Protein AF-A0A3B5MTT7-F1 (afdb_monomer)

Structure (mmCIF, N/CA/C/O backbone):
data_AF-A0A3B5MTT7-F1
#
_entry.id   AF-A0A3B5MTT7-F1
#
loop_
_atom_site.group_PDB
_atom_site.id
_atom_site.type_symbol
_atom_site.label_atom_id
_atom_site.label_alt_id
_atom_site.label_comp_id
_atom_site.label_asym_id
_atom_site.label_entity_id
_atom_site.label_seq_id
_atom_site.pdbx_PDB_ins_code
_atom_site.Cartn_x
_atom_site.Cartn_y
_atom_site.Cartn_z
_atom_site.occupancy
_atom_site.B_iso_or_equiv
_atom_site.auth_seq_id
_atom_site.auth_comp_id
_atom_site.auth_asym_id
_atom_site.auth_atom_id
_atom_site.pdbx_PDB_model_num
ATOM 1 N N . MET A 1 1 ? 28.292 -40.702 -9.804 1.00 35.53 1 MET A N 1
ATOM 2 C CA . MET A 1 1 ? 28.833 -39.817 -8.750 1.00 35.53 1 MET A CA 1
ATOM 3 C C . MET A 1 1 ? 28.198 -38.453 -8.968 1.00 35.53 1 MET A C 1
ATOM 5 O O . MET A 1 1 ? 28.531 -37.803 -9.942 1.00 35.53 1 MET A O 1
ATOM 9 N N . SER A 1 2 ? 27.015 -38.237 -8.386 1.00 42.22 2 SER A N 1
ATOM 10 C CA . SER A 1 2 ? 26.817 -37.406 -7.176 1.00 42.22 2 SER A CA 1
ATOM 11 C C . SER A 1 2 ? 27.064 -35.932 -7.523 1.00 42.22 2 SER A C 1
ATOM 13 O O . SER A 1 2 ? 28.186 -35.567 -7.826 1.00 42.22 2 SER A O 1
ATOM 15 N N . PHE A 1 3 ? 26.059 -35.064 -7.602 1.00 36.12 3 PHE A N 1
ATOM 16 C CA . PHE A 1 3 ? 25.318 -34.552 -6.451 1.00 36.12 3 PHE A CA 1
ATOM 17 C C . PHE A 1 3 ? 23.941 -34.034 -6.900 1.00 36.12 3 PHE A C 1
ATOM 19 O O . PHE A 1 3 ? 23.841 -33.031 -7.601 1.00 36.12 3 PHE A O 1
ATOM 26 N N . VAL A 1 4 ? 22.870 -34.695 -6.460 1.00 47.28 4 VAL A N 1
ATOM 27 C CA . VAL A 1 4 ? 21.531 -34.097 -6.429 1.00 47.28 4 VAL A CA 1
ATOM 28 C C . VAL A 1 4 ? 21.508 -33.229 -5.173 1.00 47.28 4 VAL A C 1
ATOM 30 O O . VAL A 1 4 ? 21.511 -33.762 -4.064 1.00 47.28 4 VAL A O 1
ATOM 33 N N . PHE A 1 5 ? 21.566 -31.904 -5.321 1.00 37.97 5 PHE A N 1
ATOM 34 C CA . PHE A 1 5 ? 21.433 -30.973 -4.198 1.00 37.97 5 PHE A CA 1
ATOM 35 C C . PHE A 1 5 ? 19.965 -30.953 -3.757 1.00 37.97 5 PHE A C 1
ATOM 37 O O . PHE A 1 5 ? 19.161 -30.119 -4.168 1.00 37.97 5 PHE A O 1
ATOM 44 N N . PHE A 1 6 ? 19.600 -31.963 -2.972 1.00 44.81 6 PHE A N 1
ATOM 45 C CA . PHE A 1 6 ? 18.298 -32.108 -2.344 1.00 44.81 6 PHE A CA 1
ATOM 46 C C . PHE A 1 6 ? 18.215 -31.090 -1.198 1.00 44.81 6 PHE A C 1
ATOM 48 O O . PHE A 1 6 ? 18.579 -31.388 -0.061 1.00 44.81 6 PHE A O 1
ATOM 55 N N . LEU A 1 7 ? 17.771 -29.861 -1.484 1.00 47.84 7 LEU A N 1
ATOM 56 C CA . LEU A 1 7 ? 17.399 -28.923 -0.428 1.00 47.84 7 LEU A CA 1
ATOM 57 C C . LEU A 1 7 ? 16.059 -29.385 0.156 1.00 47.84 7 LEU A C 1
ATOM 59 O O . LEU A 1 7 ? 14.983 -29.007 -0.303 1.00 47.84 7 LEU A O 1
ATOM 63 N N . HIS A 1 8 ? 16.138 -30.244 1.168 1.00 46.09 8 HIS A N 1
ATOM 64 C CA . HIS A 1 8 ? 15.007 -30.658 1.987 1.00 46.09 8 HIS A CA 1
ATOM 65 C C . HIS A 1 8 ? 14.563 -29.464 2.853 1.00 46.09 8 HIS A C 1
ATOM 67 O O . HIS A 1 8 ? 14.845 -29.404 4.049 1.00 46.09 8 HIS A O 1
ATOM 73 N N . VAL A 1 9 ? 13.871 -28.482 2.263 1.00 54.12 9 VAL A N 1
ATOM 74 C CA . VAL A 1 9 ? 13.034 -27.565 3.047 1.00 54.12 9 VAL A CA 1
ATOM 75 C C . VAL A 1 9 ? 11.934 -28.432 3.642 1.00 54.12 9 VAL A C 1
ATOM 77 O O . VAL A 1 9 ? 10.995 -28.833 2.95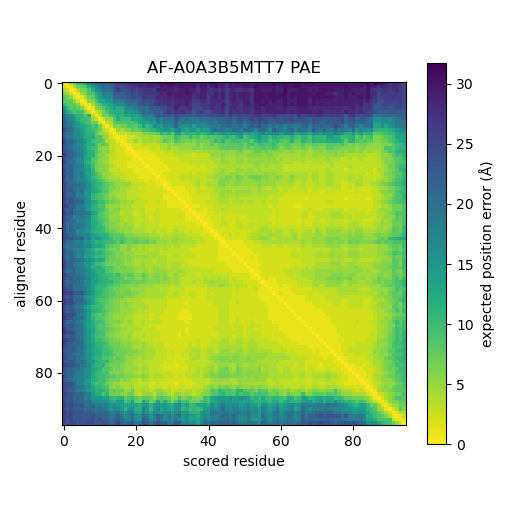9 1.00 54.12 9 VAL A O 1
ATOM 80 N N . THR A 1 10 ? 12.086 -28.804 4.910 1.00 52.59 10 THR A N 1
ATOM 81 C CA . THR A 1 10 ? 11.074 -29.587 5.617 1.00 52.59 10 THR A CA 1
ATOM 82 C C . THR A 1 10 ? 9.742 -28.834 5.562 1.00 52.59 10 THR A C 1
ATOM 84 O O . THR A 1 10 ? 9.674 -27.635 5.841 1.00 52.59 10 THR A O 1
ATOM 87 N N . VAL A 1 11 ? 8.659 -29.535 5.212 1.00 60.62 11 VAL A N 1
ATOM 88 C CA . VAL A 1 11 ? 7.293 -28.975 5.109 1.00 60.62 11 VAL A CA 1
ATOM 89 C C . VAL A 1 11 ? 6.889 -28.198 6.377 1.00 60.62 11 VAL A C 1
ATOM 91 O O . VAL A 1 11 ? 6.155 -27.211 6.307 1.00 60.62 11 VAL A O 1
ATOM 94 N N . ALA A 1 12 ? 7.416 -28.599 7.540 1.00 60.03 12 ALA A N 1
ATOM 95 C CA . ALA A 1 12 ? 7.213 -27.926 8.821 1.00 60.03 12 ALA A CA 1
ATOM 96 C C . ALA A 1 12 ? 7.860 -26.526 8.888 1.00 60.03 12 ALA A C 1
ATOM 98 O O . ALA A 1 12 ? 7.222 -25.585 9.362 1.00 60.03 12 ALA A O 1
ATOM 99 N N . THR A 1 13 ? 9.075 -26.359 8.350 1.00 62.00 13 THR A N 1
ATOM 100 C CA . THR A 1 13 ? 9.754 -25.052 8.264 1.00 62.00 13 THR A CA 1
ATOM 101 C C . THR A 1 13 ? 8.976 -24.099 7.361 1.00 62.00 13 THR A C 1
ATOM 103 O O . THR A 1 13 ? 8.798 -22.930 7.698 1.00 62.00 13 THR A O 1
ATOM 106 N N . GLY A 1 14 ? 8.413 -24.611 6.261 1.00 66.75 14 GLY A N 1
ATOM 107 C CA . GLY A 1 14 ? 7.562 -23.826 5.364 1.00 66.75 14 GLY A CA 1
ATOM 108 C C . GLY A 1 14 ? 6.345 -23.217 6.071 1.00 66.75 14 GLY A C 1
ATOM 109 O O . GLY A 1 14 ? 6.088 -22.024 5.938 1.00 66.75 14 GLY A O 1
ATOM 110 N N . ARG A 1 15 ? 5.624 -23.997 6.889 1.00 72.25 15 ARG A N 1
ATOM 111 C CA . ARG A 1 15 ? 4.424 -23.519 7.607 1.00 72.25 15 ARG A CA 1
ATOM 112 C C . ARG A 1 15 ? 4.738 -22.465 8.670 1.00 72.25 15 ARG A C 1
ATOM 114 O O . ARG A 1 15 ? 4.015 -21.474 8.768 1.00 72.25 15 ARG A O 1
ATOM 121 N N . LEU A 1 16 ? 5.818 -22.649 9.431 1.00 79.06 16 LEU A N 1
ATOM 122 C CA . LEU A 1 16 ? 6.259 -21.664 10.422 1.00 79.06 16 LEU A CA 1
ATOM 123 C C . LEU A 1 16 ? 6.638 -20.334 9.752 1.00 79.06 16 LEU A C 1
ATOM 125 O O . LEU A 1 16 ? 6.197 -19.271 10.189 1.00 79.06 16 LEU A O 1
ATOM 129 N N . MET A 1 17 ? 7.381 -20.397 8.644 1.00 76.75 17 MET A N 1
ATOM 130 C CA . MET A 1 17 ? 7.791 -19.213 7.881 1.00 76.75 17 MET A CA 1
ATOM 131 C C . MET A 1 17 ? 6.597 -18.443 7.300 1.00 76.75 17 MET A C 1
ATOM 133 O O . MET A 1 17 ? 6.609 -17.212 7.289 1.00 76.75 17 MET A O 1
ATOM 137 N N . LEU A 1 18 ? 5.530 -19.134 6.877 1.00 82.12 18 LEU A N 1
ATOM 138 C CA . LEU A 1 18 ? 4.287 -18.482 6.444 1.00 82.12 18 LEU A CA 1
ATOM 139 C C . LEU A 1 18 ? 3.611 -17.711 7.588 1.00 82.12 18 LEU A C 1
ATOM 141 O O . LEU A 1 18 ? 3.166 -16.581 7.382 1.00 82.12 18 LEU A O 1
ATOM 145 N N . GLY A 1 19 ? 3.576 -18.289 8.793 1.00 84.94 19 GLY A N 1
ATOM 146 C CA . GLY A 1 19 ? 3.030 -17.637 9.986 1.00 84.94 19 GLY A CA 1
ATOM 147 C C . GLY A 1 19 ? 3.786 -16.360 10.356 1.00 84.94 19 GLY A C 1
ATOM 148 O O . GLY A 1 19 ? 3.171 -15.306 10.527 1.00 84.94 19 GLY A O 1
ATOM 149 N N . VAL A 1 20 ? 5.121 -16.425 10.388 1.00 88.06 20 VAL A N 1
ATOM 150 C CA . VAL A 1 20 ? 5.987 -15.262 10.660 1.00 88.06 20 VAL A CA 1
ATOM 151 C C . VAL A 1 20 ? 5.808 -14.179 9.595 1.00 88.06 20 VAL A C 1
ATOM 153 O O . VAL A 1 20 ? 5.674 -13.001 9.925 1.00 88.06 20 VAL A O 1
ATOM 156 N N . ARG A 1 21 ? 5.728 -14.559 8.314 1.00 85.25 21 ARG A N 1
ATOM 157 C CA . ARG A 1 21 ? 5.537 -13.602 7.215 1.00 85.25 21 ARG A CA 1
ATOM 158 C C . ARG A 1 21 ? 4.184 -12.892 7.288 1.00 85.25 21 ARG A C 1
ATOM 160 O O . ARG A 1 21 ? 4.124 -11.684 7.073 1.00 85.25 21 ARG A O 1
ATOM 167 N N . LYS A 1 22 ? 3.108 -13.613 7.622 1.00 87.00 22 LYS A N 1
ATOM 168 C CA . LYS A 1 22 ? 1.772 -13.027 7.822 1.00 87.00 22 LYS A CA 1
ATOM 169 C C . LYS A 1 22 ? 1.735 -12.094 9.033 1.00 87.00 22 LYS A C 1
ATOM 171 O O . LYS A 1 22 ? 1.113 -11.035 8.974 1.00 87.00 22 LYS A O 1
ATOM 176 N N . TRP A 1 23 ? 2.412 -12.465 10.119 1.00 88.69 23 TRP A N 1
ATOM 177 C CA . TRP A 1 23 ? 2.558 -11.602 11.290 1.00 88.69 23 TRP A CA 1
ATOM 178 C C . TRP A 1 23 ? 3.287 -10.298 10.937 1.00 88.69 23 TRP A C 1
ATOM 180 O O . TRP A 1 23 ? 2.768 -9.218 11.214 1.00 88.69 23 TRP A O 1
ATOM 190 N N . TYR A 1 24 ? 4.422 -10.391 10.238 1.00 89.31 24 TYR A N 1
ATOM 191 C CA . TYR A 1 24 ? 5.196 -9.226 9.801 1.00 89.31 24 TYR A CA 1
ATOM 192 C C . TYR A 1 24 ? 4.393 -8.308 8.864 1.00 89.31 24 TYR A C 1
ATOM 194 O O . TYR A 1 24 ? 4.365 -7.098 9.067 1.00 89.31 24 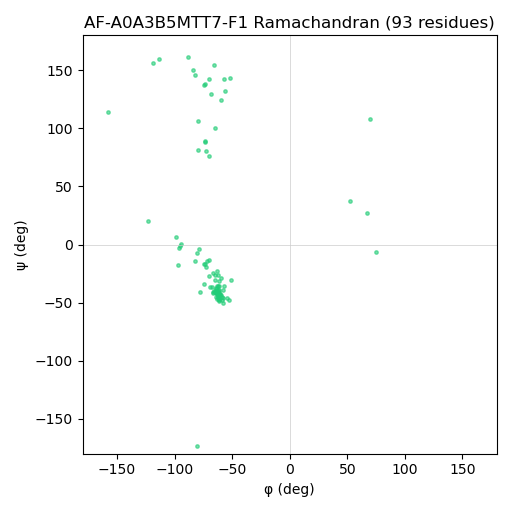TYR A O 1
ATOM 202 N N . TYR A 1 25 ? 3.649 -8.879 7.909 1.00 88.12 25 TYR A N 1
ATOM 203 C CA . TYR A 1 25 ? 2.761 -8.126 7.013 1.00 88.12 25 TYR A CA 1
ATOM 204 C C . TYR A 1 25 ? 1.762 -7.242 7.779 1.00 88.12 25 TYR A C 1
ATOM 206 O O . TYR A 1 25 ? 1.597 -6.065 7.465 1.00 88.12 25 TYR A O 1
ATOM 214 N N . ASN A 1 26 ? 1.123 -7.787 8.820 1.00 88.19 26 ASN A N 1
ATOM 215 C CA . ASN A 1 26 ? 0.158 -7.041 9.633 1.00 88.19 26 ASN A CA 1
ATOM 216 C C . ASN A 1 26 ? 0.811 -5.952 10.501 1.00 88.19 26 ASN A C 1
ATOM 218 O O . ASN A 1 26 ? 0.151 -4.965 10.833 1.00 88.19 26 ASN A O 1
ATOM 222 N N . MET A 1 27 ? 2.084 -6.124 10.870 1.00 90.75 27 MET A N 1
ATOM 223 C CA . MET A 1 27 ? 2.845 -5.149 11.65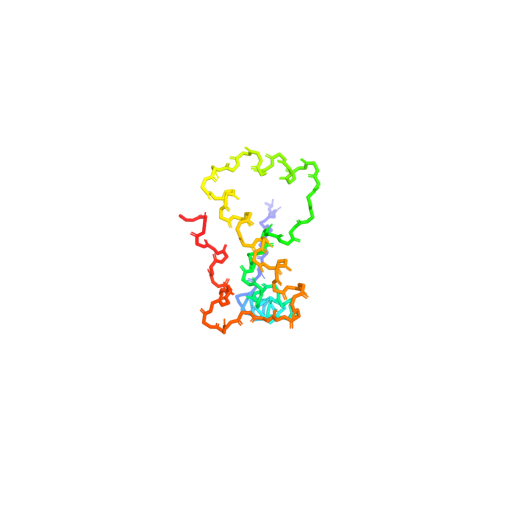7 1.00 90.75 27 MET A CA 1
ATOM 224 C C . MET A 1 27 ? 3.262 -3.927 10.831 1.00 90.75 27 MET A C 1
ATOM 226 O O . MET A 1 27 ? 3.265 -2.821 11.363 1.00 90.75 27 MET A O 1
ATOM 230 N N . CYS A 1 28 ? 3.556 -4.092 9.536 1.00 87.50 28 CYS A N 1
ATOM 231 C CA . CYS A 1 28 ? 3.943 -2.980 8.659 1.00 87.50 28 CYS A CA 1
ATOM 232 C C . CYS A 1 28 ? 2.834 -1.927 8.472 1.00 87.50 28 CYS A C 1
ATOM 234 O O . CYS A 1 28 ? 3.127 -0.787 8.126 1.00 87.50 28 CYS A O 1
ATOM 236 N N . GLY A 1 29 ? 1.560 -2.282 8.674 1.00 88.50 29 GLY A N 1
ATOM 237 C CA . GLY A 1 29 ? 0.448 -1.327 8.753 1.00 88.50 29 GLY A CA 1
ATOM 238 C C . GLY A 1 29 ? -0.025 -0.709 7.431 1.00 88.50 29 GLY A C 1
ATOM 239 O O . GLY A 1 29 ? -1.069 -0.059 7.423 1.00 88.50 29 GLY A O 1
ATOM 240 N N . PHE A 1 30 ? 0.658 -0.947 6.306 1.00 90.88 30 PHE A N 1
ATOM 241 C CA . PHE A 1 30 ? 0.229 -0.466 4.981 1.00 90.88 30 PHE A CA 1
ATOM 242 C C . PHE A 1 30 ? -1.130 -1.041 4.545 1.00 90.88 30 PHE A C 1
ATOM 244 O O . PHE A 1 30 ? -1.888 -0.389 3.827 1.00 90.88 30 PHE A O 1
ATOM 251 N N . ASN A 1 31 ? -1.492 -2.222 5.050 1.00 91.12 31 ASN A N 1
ATOM 252 C CA . ASN A 1 31 ? -2.809 -2.825 4.859 1.00 91.12 31 ASN A CA 1
ATOM 253 C C . ASN A 1 31 ? -3.945 -1.962 5.438 1.00 91.12 31 ASN A C 1
ATOM 255 O O . ASN A 1 31 ? -5.033 -1.931 4.868 1.00 91.12 31 ASN A O 1
ATOM 259 N N . LYS A 1 32 ? -3.684 -1.212 6.519 1.00 92.00 32 LYS A N 1
ATOM 260 C CA . LYS A 1 32 ? -4.654 -0.291 7.143 1.00 92.00 32 LYS A CA 1
ATOM 261 C C . LYS A 1 32 ? -4.891 0.976 6.319 1.00 92.00 32 LYS A C 1
ATOM 263 O O . LYS A 1 32 ? -5.897 1.651 6.518 1.00 92.00 32 LYS A O 1
ATOM 268 N N . LEU A 1 33 ? -3.961 1.295 5.418 1.00 93.50 33 LEU A N 1
ATOM 269 C CA . LEU A 1 33 ? -4.063 2.383 4.441 1.00 93.50 33 LEU A CA 1
ATOM 270 C C . LEU A 1 33 ? -4.605 1.891 3.087 1.00 93.50 33 LEU A C 1
ATOM 272 O O . LEU A 1 33 ? -4.772 2.679 2.156 1.00 93.50 33 LEU A O 1
ATOM 276 N N . GLY A 1 34 ? -4.907 0.591 2.972 1.00 92.06 34 GLY A N 1
ATOM 277 C CA . GLY A 1 34 ? -5.416 -0.010 1.744 1.00 92.06 34 GLY A CA 1
ATOM 278 C C . GLY A 1 34 ? -4.388 -0.009 0.611 1.00 92.06 34 GLY A C 1
ATOM 279 O O . GLY A 1 34 ? -4.776 0.060 -0.556 1.00 92.06 34 GLY A O 1
ATOM 280 N N . LEU A 1 35 ? -3.095 -0.013 0.949 1.00 92.62 35 LEU A N 1
ATOM 281 C CA . LEU A 1 35 ? -2.003 -0.164 -0.010 1.00 92.62 35 LEU A CA 1
ATOM 282 C C . LEU A 1 35 ? -1.757 -1.646 -0.297 1.00 92.62 35 LEU A C 1
ATOM 284 O O . LEU A 1 35 ? -1.968 -2.505 0.567 1.00 92.62 35 LEU A O 1
ATOM 288 N N . MET A 1 36 ? -1.290 -1.942 -1.506 1.00 90.31 36 MET A N 1
ATOM 289 C CA . MET A 1 36 ? -0.711 -3.240 -1.843 1.00 90.31 36 MET A CA 1
ATOM 290 C C . MET A 1 36 ? 0.789 -3.242 -1.534 1.00 90.31 36 MET A C 1
ATOM 292 O O . MET A 1 36 ? 1.415 -2.188 -1.430 1.00 90.31 36 MET A O 1
ATOM 296 N N . ARG A 1 37 ? 1.389 -4.433 -1.415 1.00 87.81 37 ARG A N 1
ATOM 297 C CA . ARG A 1 37 ? 2.835 -4.574 -1.164 1.00 87.81 37 ARG A CA 1
ATOM 298 C C . ARG A 1 37 ? 3.663 -3.787 -2.184 1.00 87.81 37 ARG A C 1
ATOM 300 O O . ARG A 1 37 ? 4.563 -3.047 -1.797 1.00 87.81 37 ARG A O 1
ATOM 307 N N . ASP A 1 38 ? 3.347 -3.932 -3.467 1.00 89.31 38 ASP A N 1
ATOM 308 C CA . ASP A 1 38 ? 4.138 -3.334 -4.546 1.00 89.31 38 ASP A CA 1
ATOM 309 C C . ASP A 1 38 ? 3.984 -1.803 -4.618 1.00 89.31 38 ASP A C 1
ATOM 311 O O . ASP A 1 38 ? 4.829 -1.123 -5.195 1.00 89.31 38 ASP A O 1
ATOM 315 N N . ASP A 1 39 ? 2.978 -1.233 -3.941 1.00 91.38 39 ASP A N 1
ATOM 316 C CA . ASP A 1 39 ? 2.837 0.219 -3.788 1.00 91.38 39 ASP A CA 1
ATOM 317 C C . ASP A 1 39 ? 3.864 0.796 -2.787 1.00 91.38 39 ASP A C 1
ATOM 319 O O . ASP A 1 39 ? 4.098 2.000 -2.783 1.00 91.38 39 ASP A O 1
ATOM 323 N N . THR A 1 40 ? 4.486 -0.044 -1.946 1.00 90.44 40 THR A N 1
ATOM 324 C CA . THR A 1 40 ? 5.462 0.377 -0.917 1.00 90.44 40 THR A CA 1
ATOM 325 C C . THR A 1 40 ? 6.923 0.286 -1.366 1.00 90.44 40 THR A C 1
ATOM 327 O O . THR A 1 40 ? 7.829 0.616 -0.601 1.00 90.44 40 THR A O 1
ATOM 330 N N . ILE A 1 41 ? 7.168 -0.168 -2.598 1.00 91.19 41 ILE A N 1
ATOM 331 C CA . ILE A 1 41 ? 8.513 -0.274 -3.170 1.00 91.19 41 ILE A CA 1
ATOM 332 C C . ILE A 1 41 ? 9.033 1.125 -3.525 1.00 91.19 41 ILE A C 1
ATOM 334 O O . ILE A 1 41 ? 8.304 1.954 -4.070 1.00 91.19 41 ILE A O 1
ATOM 338 N N . HIS A 1 42 ? 10.308 1.382 -3.230 1.00 92.38 42 HIS A N 1
ATOM 339 C CA . HIS A 1 42 ? 10.971 2.630 -3.596 1.00 92.38 42 HIS A CA 1
ATOM 340 C C . HIS A 1 42 ? 11.147 2.737 -5.121 1.00 92.38 42 HIS A C 1
ATOM 342 O O . HIS A 1 42 ? 11.665 1.820 -5.752 1.00 92.38 42 HIS A O 1
ATOM 348 N N . GLU A 1 43 ? 10.745 3.865 -5.712 1.00 91.00 43 GLU A N 1
ATOM 349 C CA . GLU A 1 43 ? 10.761 4.074 -7.167 1.00 91.00 43 GLU A CA 1
ATOM 350 C C . GLU A 1 43 ? 12.166 4.426 -7.700 1.00 91.00 43 GLU A C 1
ATOM 352 O O . GLU A 1 43 ? 12.500 5.592 -7.936 1.00 91.00 43 GLU A O 1
ATOM 357 N N . ASP A 1 44 ? 12.995 3.403 -7.906 1.00 93.50 44 ASP A N 1
ATOM 358 C CA . ASP A 1 44 ? 14.270 3.497 -8.627 1.00 93.50 44 ASP A CA 1
ATOM 359 C C . ASP A 1 44 ? 14.089 3.476 -10.166 1.00 93.50 44 ASP A C 1
ATOM 361 O O . ASP A 1 44 ? 12.972 3.570 -10.684 1.00 93.50 44 ASP A O 1
ATOM 365 N N . SER A 1 45 ? 15.190 3.424 -10.927 1.00 94.88 45 SER A N 1
ATOM 366 C CA . SER A 1 45 ? 15.139 3.366 -12.398 1.00 94.88 45 SER A CA 1
ATOM 367 C C . SER A 1 45 ? 14.414 2.126 -12.924 1.00 94.88 45 SER A C 1
ATOM 369 O O . SER A 1 45 ? 13.696 2.219 -13.921 1.00 94.88 45 SER A O 1
ATOM 371 N N . ASP A 1 46 ? 14.566 0.992 -12.248 1.00 93.69 46 ASP A N 1
ATOM 372 C CA . ASP A 1 46 ? 14.049 -0.299 -12.696 1.00 93.69 46 ASP A CA 1
ATOM 373 C C . ASP A 1 46 ? 12.548 -0.394 -12.417 1.00 93.69 46 ASP A C 1
ATOM 375 O O . ASP A 1 46 ? 11.766 -0.815 -13.272 1.00 93.69 46 ASP A O 1
ATOM 379 N N . VAL A 1 47 ? 12.119 0.093 -11.252 1.00 91.19 47 VAL A N 1
ATOM 380 C CA . VAL A 1 47 ? 10.711 0.212 -10.871 1.00 91.19 47 VAL A CA 1
ATOM 381 C C . VAL A 1 47 ? 9.988 1.190 -11.791 1.00 91.19 47 VAL A C 1
ATOM 383 O O . VAL A 1 47 ? 8.874 0.901 -12.221 1.00 91.19 47 VAL A O 1
ATOM 386 N N . LYS A 1 48 ? 10.610 2.313 -12.168 1.00 93.00 48 LYS A N 1
ATOM 387 C CA . LYS A 1 48 ? 10.016 3.255 -13.134 1.00 93.00 48 LYS A CA 1
ATOM 388 C C . LYS A 1 48 ? 9.788 2.613 -14.499 1.00 93.00 48 LYS A C 1
ATOM 390 O O . LYS A 1 48 ? 8.724 2.797 -15.089 1.00 93.00 48 LYS A O 1
ATOM 395 N N . GLU A 1 49 ? 10.746 1.831 -14.987 1.00 93.94 49 GLU A N 1
ATOM 396 C CA . GLU A 1 49 ? 10.582 1.090 -16.239 1.00 93.94 49 GLU A CA 1
ATOM 397 C C . GLU A 1 49 ? 9.521 -0.017 -16.112 1.00 93.94 49 GLU A C 1
ATOM 399 O O . GLU A 1 49 ? 8.732 -0.218 -17.036 1.00 93.94 49 GLU A O 1
ATOM 404 N N . ALA A 1 50 ? 9.427 -0.693 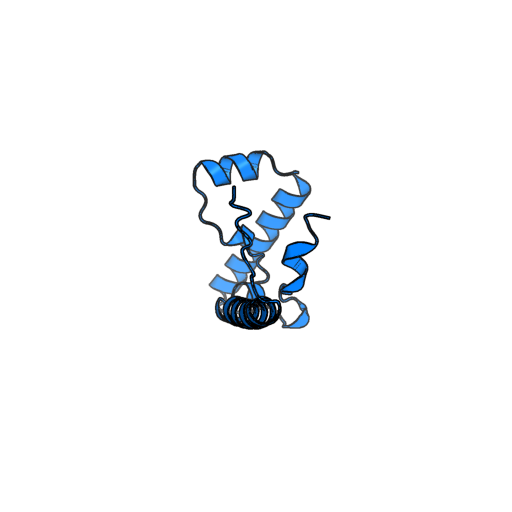-14.963 1.00 91.88 50 ALA A N 1
ATOM 405 C CA . ALA A 1 50 ? 8.367 -1.665 -14.694 1.00 91.88 50 ALA A CA 1
ATOM 406 C C . ALA A 1 50 ? 6.973 -1.012 -14.675 1.00 91.88 50 ALA A C 1
ATOM 408 O O . ALA A 1 50 ? 6.042 -1.534 -15.289 1.00 91.88 50 ALA A O 1
ATOM 409 N N . LEU A 1 51 ? 6.836 0.159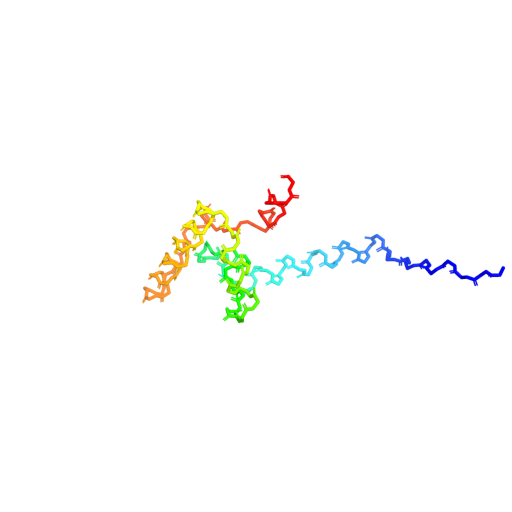 -14.047 1.00 90.00 51 LEU A N 1
ATOM 410 C CA . LEU A 1 51 ? 5.596 0.940 -14.036 1.00 90.00 51 LEU A CA 1
ATOM 411 C C . LEU A 1 51 ? 5.200 1.404 -15.444 1.00 90.00 51 LEU A C 1
ATOM 413 O O . LEU A 1 51 ? 4.016 1.401 -15.766 1.00 90.00 51 LEU A O 1
ATOM 417 N N . ARG A 1 52 ? 6.170 1.738 -16.307 1.00 91.50 52 ARG A N 1
ATOM 418 C CA . ARG A 1 52 ? 5.918 2.106 -17.713 1.00 91.50 52 ARG A CA 1
ATOM 419 C C . ARG A 1 52 ? 5.354 0.946 -18.543 1.00 91.50 52 ARG A C 1
ATOM 421 O O . ARG A 1 52 ? 4.630 1.182 -19.505 1.00 91.50 52 ARG A O 1
ATOM 428 N N . ARG A 1 53 ? 5.707 -0.298 -18.206 1.00 93.56 53 ARG A N 1
ATOM 429 C CA . ARG A 1 53 ? 5.234 -1.516 -18.896 1.00 93.56 53 ARG A CA 1
ATOM 430 C C . ARG A 1 53 ? 3.858 -1.977 -18.426 1.00 93.56 53 ARG A C 1
ATOM 432 O O . ARG A 1 53 ? 3.267 -2.851 -19.057 1.00 93.56 53 ARG A O 1
ATOM 439 N N . LEU A 1 54 ? 3.382 -1.447 -17.304 1.00 90.12 54 LEU A N 1
ATOM 440 C CA . LEU A 1 54 ? 2.139 -1.870 -16.688 1.00 90.12 54 LEU A CA 1
ATOM 441 C C . LEU A 1 54 ? 0.931 -1.419 -17.536 1.00 90.12 54 LEU A C 1
ATOM 443 O O . LEU A 1 54 ? 0.950 -0.312 -18.076 1.00 90.12 54 LEU A O 1
ATOM 447 N N . PRO A 1 55 ? -0.136 -2.232 -17.642 1.00 94.12 55 PRO A N 1
ATOM 448 C CA . PRO A 1 55 ? -1.384 -1.803 -18.264 1.00 94.12 55 PRO A CA 1
ATOM 449 C C . PRO A 1 55 ? -1.960 -0.552 -17.586 1.00 94.12 55 PRO A C 1
ATOM 451 O O . PRO A 1 55 ? -1.907 -0.415 -16.361 1.00 94.12 55 PRO A O 1
ATOM 454 N N . GLU A 1 56 ? -2.547 0.346 -18.379 1.00 90.69 56 GLU A N 1
ATOM 455 C CA . GLU A 1 56 ? -3.024 1.653 -17.908 1.00 90.69 56 GLU A CA 1
ATOM 456 C C . GLU A 1 56 ? -4.060 1.540 -16.777 1.00 90.69 56 GLU A C 1
ATOM 458 O O . GLU A 1 56 ? -4.000 2.286 -15.801 1.00 90.69 56 GLU A O 1
ATOM 463 N N . ASN A 1 57 ? -4.968 0.564 -16.854 1.00 90.75 57 ASN A N 1
ATOM 464 C CA . ASN A 1 57 ? -5.962 0.302 -15.812 1.00 90.75 57 ASN A CA 1
ATOM 465 C C . ASN A 1 57 ? -5.307 -0.011 -14.456 1.00 90.75 57 ASN A C 1
ATOM 467 O O . ASN A 1 57 ? -5.648 0.605 -13.449 1.00 90.75 57 ASN A O 1
ATOM 471 N N . VAL A 1 58 ? -4.312 -0.901 -14.436 1.00 90.38 58 VAL A N 1
ATOM 472 C CA . VAL A 1 58 ? -3.619 -1.297 -13.200 1.00 90.38 58 VAL A CA 1
ATOM 473 C C . VAL A 1 58 ? -2.772 -0.140 -12.653 1.00 90.38 58 VAL A C 1
ATOM 475 O O . VAL A 1 58 ? -2.705 0.068 -11.438 1.00 90.38 58 VAL A O 1
ATOM 478 N N . GLY A 1 59 ? -2.159 0.649 -13.541 1.00 90.81 59 GLY A N 1
ATOM 479 C CA . GLY A 1 59 ? -1.429 1.864 -13.173 1.00 90.81 59 GLY A CA 1
ATOM 480 C C . GLY A 1 59 ? -2.329 2.918 -12.520 1.00 90.81 59 GLY A C 1
ATOM 481 O O . GLY A 1 59 ? -1.986 3.460 -11.466 1.00 90.81 59 GLY A O 1
ATOM 482 N N . ASN A 1 60 ? -3.511 3.161 -13.088 1.00 92.94 60 ASN A N 1
ATOM 483 C CA . ASN A 1 60 ? -4.495 4.093 -12.538 1.00 92.94 60 ASN A CA 1
ATOM 484 C C . ASN A 1 60 ? -5.009 3.638 -11.163 1.00 92.94 60 ASN A C 1
ATOM 486 O O . ASN A 1 60 ? -5.072 4.449 -10.233 1.00 92.94 60 ASN A O 1
ATOM 490 N N . ASP A 1 61 ? -5.279 2.342 -10.994 1.00 93.12 61 ASP A N 1
ATOM 491 C CA . ASP A 1 61 ? -5.685 1.765 -9.709 1.00 93.12 61 ASP A CA 1
ATOM 492 C C . ASP A 1 61 ? -4.600 1.935 -8.635 1.00 93.12 61 ASP A C 1
ATOM 494 O O . ASP A 1 61 ? -4.903 2.283 -7.488 1.00 93.12 61 ASP A O 1
ATOM 498 N N . ARG A 1 62 ? -3.320 1.749 -8.996 1.00 93.06 62 ARG A N 1
ATOM 499 C CA . ARG A 1 62 ? -2.179 2.032 -8.106 1.00 93.06 62 ARG A CA 1
ATOM 500 C C . ARG A 1 62 ? -2.175 3.488 -7.657 1.00 93.06 62 ARG A C 1
ATOM 502 O O . ARG A 1 62 ? -2.095 3.768 -6.460 1.00 93.06 62 ARG A O 1
ATOM 509 N N . VAL A 1 63 ? -2.293 4.422 -8.598 1.00 93.81 63 VAL A N 1
ATOM 510 C CA . VAL A 1 63 ? -2.299 5.859 -8.292 1.00 93.81 63 VAL A CA 1
ATOM 511 C C . VAL A 1 63 ? -3.475 6.224 -7.382 1.00 93.81 63 VAL A C 1
ATOM 513 O O . VAL A 1 63 ? -3.307 7.018 -6.454 1.00 93.81 63 VAL A O 1
ATOM 516 N N . PHE A 1 64 ? -4.649 5.627 -7.592 1.00 95.25 64 PHE A N 1
ATOM 517 C CA . PHE A 1 64 ? -5.807 5.825 -6.722 1.00 95.25 64 PHE A CA 1
ATOM 518 C C . PHE A 1 64 ? -5.539 5.362 -5.282 1.00 95.25 64 PHE A C 1
ATOM 520 O O . PHE A 1 64 ? -5.786 6.121 -4.339 1.00 95.25 64 PHE A O 1
ATOM 527 N N . ARG A 1 65 ? -4.972 4.160 -5.093 1.00 95.06 65 ARG A N 1
ATOM 528 C CA . ARG A 1 65 ? -4.620 3.645 -3.756 1.00 95.06 65 ARG A CA 1
ATOM 529 C C . ARG A 1 65 ? -3.612 4.543 -3.041 1.00 95.06 65 ARG A C 1
ATOM 531 O O . ARG A 1 65 ? -3.813 4.851 -1.868 1.00 95.06 65 ARG A O 1
ATOM 538 N N . ILE A 1 66 ? -2.579 5.009 -3.746 1.00 94.94 66 ILE A N 1
ATOM 539 C CA . ILE A 1 66 ? -1.551 5.898 -3.183 1.00 94.94 66 ILE A CA 1
ATOM 540 C C . ILE A 1 66 ? -2.153 7.244 -2.767 1.00 94.94 66 ILE A C 1
ATOM 542 O O . ILE A 1 66 ? -1.906 7.703 -1.653 1.00 94.94 66 ILE A O 1
ATOM 546 N N . LYS A 1 67 ? -2.995 7.859 -3.609 1.00 96.12 67 LYS A N 1
ATOM 547 C CA . LYS A 1 67 ? -3.686 9.119 -3.274 1.00 96.12 67 LYS A CA 1
ATOM 548 C C . LYS A 1 67 ? -4.571 8.973 -2.037 1.00 96.12 67 LYS A C 1
ATOM 550 O O . LYS A 1 67 ? -4.541 9.829 -1.158 1.00 96.12 67 LYS A O 1
ATOM 555 N N . ARG A 1 68 ? -5.322 7.873 -1.946 1.00 95.69 68 ARG A N 1
ATOM 556 C CA . ARG A 1 68 ? -6.145 7.552 -0.772 1.00 95.69 68 ARG A CA 1
ATOM 557 C C . ARG A 1 68 ? -5.295 7.387 0.488 1.00 95.69 68 ARG A C 1
ATOM 559 O O . ARG A 1 68 ? -5.640 7.936 1.529 1.00 95.69 68 ARG A O 1
ATOM 566 N N . ALA A 1 69 ? -4.190 6.648 0.401 1.00 95.56 69 ALA A N 1
ATOM 567 C CA . ALA A 1 69 ? -3.282 6.454 1.528 1.00 95.56 69 ALA A CA 1
ATOM 568 C C . ALA A 1 69 ? -2.653 7.776 1.991 1.00 95.56 69 ALA A C 1
ATOM 570 O O . ALA A 1 69 ? -2.542 8.008 3.194 1.00 95.56 69 ALA A O 1
ATOM 571 N N . LEU A 1 70 ? -2.301 8.659 1.052 1.00 95.81 70 LEU A N 1
ATOM 572 C CA . LEU A 1 70 ? -1.780 9.990 1.353 1.00 95.81 70 LEU A CA 1
ATOM 573 C C . LEU A 1 70 ? -2.816 10.849 2.092 1.00 95.81 70 LEU A C 1
ATOM 575 O O . LEU A 1 70 ? -2.491 11.421 3.127 1.00 95.81 70 LEU A O 1
ATOM 579 N N . ASP A 1 71 ? -4.064 10.884 1.617 1.00 96.38 71 ASP A N 1
ATOM 580 C CA . ASP A 1 71 ? -5.163 11.615 2.265 1.00 96.38 71 ASP A CA 1
ATOM 581 C C . ASP A 1 71 ? -5.418 11.122 3.703 1.00 96.38 71 ASP A C 1
ATOM 583 O O . ASP A 1 71 ? -5.502 11.914 4.643 1.00 96.38 71 ASP A O 1
ATOM 587 N N . LEU A 1 72 ? -5.451 9.802 3.901 1.00 95.75 72 LEU A N 1
ATOM 588 C CA . LEU A 1 72 ? -5.590 9.186 5.224 1.00 95.75 72 LEU A CA 1
ATOM 589 C C . LEU A 1 72 ? -4.404 9.503 6.139 1.00 95.75 72 LEU A C 1
ATOM 591 O O . LEU A 1 72 ? -4.599 9.835 7.309 1.00 95.75 72 LEU A O 1
ATOM 595 N N . SER A 1 73 ? -3.183 9.459 5.599 1.00 94.69 73 SER A N 1
ATOM 596 C CA . SER A 1 73 ? -1.967 9.817 6.330 1.00 94.69 73 SER A CA 1
ATOM 597 C C . SER A 1 73 ? -1.986 11.284 6.757 1.00 94.69 73 SER A C 1
ATOM 599 O O . SER A 1 73 ? -1.624 11.598 7.887 1.00 94.69 73 SER A O 1
ATOM 601 N N . MET A 1 74 ? -2.443 12.195 5.897 1.00 95.62 74 MET A N 1
ATOM 602 C CA . MET A 1 74 ? -2.580 13.612 6.246 1.00 95.62 74 MET A CA 1
ATOM 603 C C . MET A 1 74 ? -3.612 13.826 7.359 1.00 95.62 74 MET A C 1
ATOM 605 O O . MET A 1 74 ? -3.399 14.648 8.245 1.00 95.62 74 MET A O 1
ATOM 609 N N . LYS A 1 75 ? -4.701 13.052 7.350 1.00 96.50 75 LYS A N 1
ATOM 610 C CA . LYS A 1 75 ? -5.758 13.095 8.372 1.00 96.50 75 LYS A CA 1
ATOM 611 C C . LYS A 1 75 ? -5.415 12.326 9.650 1.00 96.50 75 LYS A C 1
ATOM 613 O O . LYS A 1 75 ? -6.185 12.395 10.604 1.00 96.50 75 LYS A O 1
ATOM 618 N N . GLN A 1 76 ? -4.301 11.586 9.674 1.00 94.38 76 GLN A N 1
ATOM 619 C CA . GLN A 1 76 ? -3.955 10.641 10.745 1.00 94.38 76 GLN A CA 1
ATOM 620 C C . GLN A 1 76 ? -5.098 9.644 11.028 1.00 94.38 76 GLN A C 1
ATOM 622 O O . GLN A 1 76 ? -5.379 9.282 12.170 1.00 94.38 76 GLN A O 1
ATOM 627 N N . GLN A 1 77 ? -5.779 9.212 9.964 1.00 94.56 77 GLN A N 1
ATOM 628 C CA . GLN A 1 77 ? -6.896 8.272 10.005 1.00 94.56 77 GLN A CA 1
ATOM 629 C C . GLN A 1 77 ? -6.525 6.959 9.315 1.00 94.56 77 GLN A C 1
ATOM 631 O O . GLN A 1 77 ? -5.601 6.886 8.508 1.00 94.56 77 GLN A O 1
ATOM 636 N N . ILE A 1 78 ? -7.264 5.903 9.641 1.00 94.50 78 ILE A N 1
ATOM 637 C CA . ILE A 1 78 ? -7.119 4.577 9.035 1.00 94.50 78 ILE A CA 1
ATOM 638 C C . ILE A 1 78 ? -8.416 4.188 8.335 1.00 94.50 78 ILE A C 1
ATOM 640 O O . ILE A 1 78 ? -9.489 4.665 8.708 1.00 94.50 78 ILE A O 1
ATOM 644 N N . LEU A 1 79 ? -8.331 3.295 7.346 1.00 93.75 79 LEU A N 1
ATOM 645 C CA . LEU A 1 79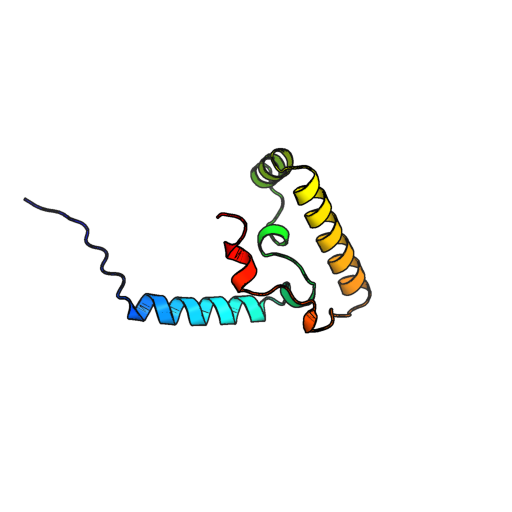 ? -9.534 2.748 6.728 1.00 93.75 79 LEU A CA 1
ATOM 646 C C . LEU A 1 79 ? -10.342 1.899 7.724 1.00 93.75 79 LEU A C 1
ATOM 648 O O . LEU A 1 79 ? -9.767 1.297 8.641 1.00 93.75 79 LEU A O 1
ATOM 652 N N . PRO A 1 80 ? -11.661 1.775 7.509 1.00 94.44 80 PRO A N 1
ATOM 6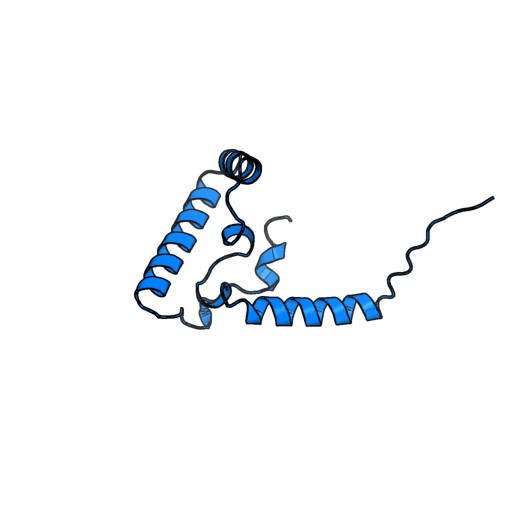53 C CA . PRO A 1 80 ? -12.472 0.720 8.106 1.00 94.44 80 PRO A CA 1
ATOM 654 C C . PRO A 1 80 ? -11.871 -0.674 7.852 1.00 94.44 80 PRO A C 1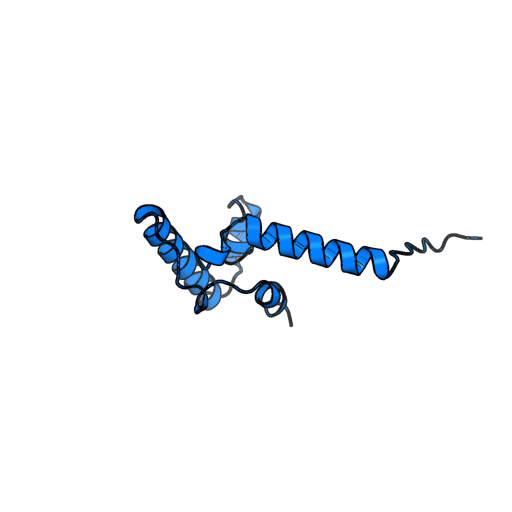
ATOM 656 O O . PRO A 1 80 ? -11.298 -0.928 6.790 1.00 94.44 80 PRO A O 1
ATOM 659 N N . LYS A 1 81 ? -11.974 -1.587 8.830 1.00 89.56 81 LYS A N 1
ATOM 660 C CA . LYS A 1 81 ? -11.316 -2.914 8.787 1.00 89.56 81 LYS A CA 1
ATOM 661 C C . LYS A 1 81 ? -11.745 -3.788 7.606 1.00 89.56 81 LYS A C 1
ATOM 663 O O . LYS A 1 81 ? -10.973 -4.635 7.171 1.00 89.56 81 LYS A O 1
ATOM 668 N N . ASP A 1 82 ? -12.965 -3.610 7.118 1.00 90.50 82 ASP A N 1
ATOM 669 C CA . ASP A 1 82 ? -13.530 -4.295 5.954 1.00 90.50 82 ASP A CA 1
ATOM 670 C C . ASP A 1 82 ? -12.836 -3.914 4.639 1.00 90.50 82 ASP A C 1
ATOM 672 O O . ASP A 1 82 ? -12.817 -4.718 3.710 1.00 90.50 82 ASP A O 1
ATOM 676 N N . GLN A 1 83 ? -12.210 -2.734 4.585 1.00 89.50 83 GLN A N 1
ATOM 677 C CA . GLN A 1 83 ? -11.522 -2.206 3.402 1.00 89.50 83 GLN A CA 1
ATOM 678 C C . GLN A 1 83 ? -10.000 -2.409 3.443 1.00 89.50 83 GLN A C 1
ATOM 680 O O . GLN A 1 83 ? -9.279 -1.879 2.595 1.00 89.50 83 GLN A O 1
ATOM 685 N N . TRP A 1 84 ? -9.483 -3.133 4.441 1.00 91.81 84 TRP A N 1
ATOM 686 C CA . TRP A 1 84 ? -8.052 -3.412 4.547 1.00 91.81 84 TRP A CA 1
ATOM 687 C C . TRP A 1 84 ? -7.624 -4.459 3.524 1.0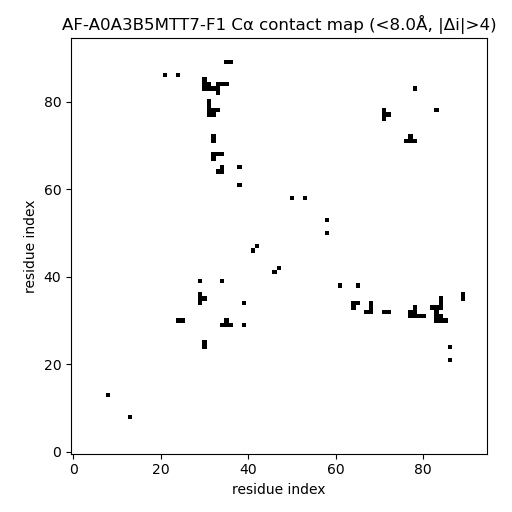0 91.81 84 TRP A C 1
ATOM 689 O O . TRP A 1 84 ? -8.271 -5.498 3.384 1.00 91.81 84 TRP A O 1
ATOM 699 N N . THR A 1 85 ? -6.481 -4.220 2.881 1.00 87.75 85 THR A N 1
ATOM 700 C CA . THR A 1 85 ? -5.887 -5.163 1.927 1.00 87.75 85 THR A CA 1
ATOM 701 C C . THR A 1 85 ? -5.601 -6.491 2.621 1.00 87.75 85 THR A C 1
ATOM 703 O O . THR A 1 85 ? -4.883 -6.538 3.634 1.00 87.75 85 THR A O 1
ATOM 706 N N . LYS A 1 86 ? -6.137 -7.586 2.082 1.00 83.75 86 LYS A N 1
ATOM 707 C CA . LYS A 1 86 ? -5.958 -8.912 2.679 1.00 83.75 86 LYS A CA 1
ATOM 708 C C . LYS A 1 86 ? -4.623 -9.500 2.249 1.00 83.75 86 LYS A C 1
ATOM 710 O O . LYS A 1 86 ? -4.173 -9.327 1.126 1.00 83.75 86 LYS A O 1
ATOM 715 N N . TYR A 1 87 ? -4.006 -10.261 3.148 1.00 75.44 87 TYR A N 1
ATOM 716 C CA . TYR A 1 87 ? -2.732 -10.929 2.874 1.00 75.44 87 TYR A CA 1
ATOM 717 C C . TYR A 1 87 ? -2.791 -11.863 1.649 1.00 75.44 87 TYR A C 1
ATOM 719 O O . TYR A 1 87 ? -1.833 -11.952 0.888 1.00 75.44 87 TYR A O 1
ATOM 727 N N . GLU A 1 88 ? -3.928 -12.534 1.449 1.00 69.31 88 GLU A N 1
ATOM 728 C CA . GLU A 1 88 ? -4.119 -13.501 0.360 1.00 69.31 88 GLU A CA 1
ATOM 729 C C . GLU A 1 88 ? -4.292 -12.838 -1.019 1.00 69.31 88 GLU A C 1
ATOM 731 O O . GLU A 1 88 ? -4.107 -13.493 -2.040 1.00 69.31 88 GLU A O 1
ATOM 736 N N . GLU A 1 89 ? -4.594 -11.536 -1.077 1.00 64.06 89 GLU A N 1
ATOM 737 C CA . GLU A 1 89 ? -4.750 -10.800 -2.345 1.00 64.06 89 GLU A CA 1
ATOM 738 C C . GLU A 1 89 ? -3.411 -10.611 -3.076 1.00 64.06 89 GLU A C 1
ATOM 740 O O . GLU A 1 89 ? -3.394 -10.305 -4.264 1.00 64.06 89 GLU A O 1
ATOM 745 N N . TRP A 1 90 ? -2.281 -10.857 -2.400 1.00 55.91 90 TRP A N 1
ATOM 746 C CA . TRP A 1 90 ? -0.941 -10.730 -2.977 1.00 55.91 90 TRP A CA 1
ATOM 747 C C . TRP A 1 90 ? -0.653 -11.730 -4.114 1.00 55.91 90 TRP A C 1
ATOM 749 O O . TRP A 1 90 ? 0.157 -11.446 -4.992 1.00 55.91 90 TRP A O 1
ATOM 759 N N . TRP A 1 91 ? -1.317 -12.889 -4.124 1.00 47.88 91 TRP A N 1
ATOM 760 C CA . TRP A 1 91 ? -1.034 -13.980 -5.071 1.00 47.88 91 TRP A CA 1
ATOM 761 C C . TRP A 1 91 ? -1.959 -14.006 -6.285 1.00 47.88 91 TRP A C 1
ATOM 763 O O . TRP A 1 91 ? -1.649 -14.658 -7.277 1.00 47.88 91 TRP A O 1
ATOM 773 N N . ALA A 1 92 ? -3.100 -13.322 -6.208 1.00 41.97 92 ALA A N 1
ATOM 774 C CA . ALA A 1 92 ? -4.180 -13.447 -7.184 1.00 41.97 92 ALA A CA 1
ATOM 775 C C . ALA A 1 92 ? -3.938 -12.672 -8.494 1.00 41.97 92 ALA A C 1
ATOM 777 O O . ALA A 1 92 ? -4.752 -12.752 -9.401 1.00 41.97 92 ALA A O 1
ATOM 778 N N . ILE A 1 93 ? -2.837 -11.920 -8.596 1.00 46.94 93 ILE A N 1
ATOM 779 C CA . ILE A 1 93 ? -2.521 -11.072 -9.761 1.00 46.94 93 ILE A CA 1
ATOM 780 C C . ILE A 1 93 ? -1.569 -11.796 -10.744 1.00 46.94 93 ILE A C 1
ATOM 782 O O . ILE A 1 93 ? -1.273 -11.285 -11.819 1.00 46.94 93 ILE A O 1
ATOM 786 N N . TRP A 1 94 ? -1.115 -13.010 -10.403 1.00 36.47 94 TRP A N 1
ATOM 787 C CA . TRP A 1 94 ? -0.183 -13.815 -11.210 1.00 36.47 94 TRP A CA 1
ATOM 788 C C . TRP A 1 94 ? -0.713 -15.222 -11.575 1.00 36.47 94 TRP A C 1
ATOM 790 O O . TRP A 1 94 ? 0.086 -16.099 -11.905 1.00 36.47 94 TRP A O 1
ATOM 800 N N . ILE A 1 95 ? -2.036 -15.444 -11.520 1.00 37.28 95 ILE A N 1
ATOM 801 C CA . ILE A 1 95 ? -2.737 -16.626 -12.073 1.00 37.28 95 ILE A CA 1
ATOM 802 C C . ILE A 1 95 ? -3.709 -16.168 -13.156 1.00 37.28 95 ILE A C 1
ATOM 804 O O . ILE A 1 95 ? -4.381 -15.139 -12.923 1.00 37.28 95 ILE A O 1
#

Foldseek 3Di:
DDDDPPPCPDPVVVVVVVVVVQVVVVVVCVLQLLADPLLPDDDDPVNVVVLVPDPPVVNVVSVVSVVSSVVCVVVVHTDDPVSGDDPVVNPPVPD

InterPro domains:
  IPR003197 Cytochrome b-c1 complex subunit 7 [PF02271] (15-89)
  IPR003197 Cytochrome b-c1 complex subunit 7 [PTHR12022] (12-89)
  IPR036544 Cytochrome b-c1 complex subunit 7 superfamily [G3DSA:1.10.1090.10] (8-91)
  IPR036544 Cytochrome b-c1 complex subunit 7 superfamily [SSF81524] (14-90)

Radius of gyration: 17.8 Å; Cα contacts (8 Å, |Δi|>4): 51; chains: 1; bounding box: 42×53×31 Å

Solvent-accessible surface area (backbone atoms only — not comparable to full-atom values): 5866 Å² total; per-residue (Å²): 133,86,81,82,85,76,78,78,74,50,72,67,60,55,54,53,52,52,54,54,52,55,53,50,56,65,67,70,46,46,29,44,45,40,38,56,77,81,74,71,58,78,81,46,76,66,50,49,54,51,58,69,70,45,57,67,69,63,49,52,52,50,52,52,33,52,53,52,29,50,54,29,58,76,67,75,51,69,58,61,80,90,64,34,49,56,82,74,63,75,60,66,83,81,112

Organism: NCBI:txid32473

Nearest PDB structures (foldseek):
  8uge-assembly1_3S  TM=9.938E-01  e=3.321E-10  Sus scrofa
  8ugr-assembly1_3F  TM=9.951E-01  e=3.540E-10  Sus scrofa
  8zos-assembly1_G  TM=9.762E-01  e=3.772E-10  Sus scrofa
  8uge-assembly1_3F  TM=9.923E-01  e=5.525E-10  Sus scrofa
  4d6u-assembly2_S  TM=9.748E-01  e=5.525E-10  Bos taurus

pLDDT: mean 81.27, std 18.49, range [35.53, 96.5]

Secondary structure (DSSP, 8-state):
----------HHHHHHHHHHHHHHHHHH-GGGGT--GGGGS---HHHHHHHHHS-HHHHHHHHHHHHHHHHHHHHT----GGGSPPGGGGSTT--

Sequence (95 aa):
MSFVFFLHVTVATGRLMLGVRKWYYNMCGFNKLGLMRDDTIHEDSDVKEALRRLPENVGNDRVFRIKRALDLSMKQQILPKDQWTKYEEWWAIWI

Mean predicted aligned error: 8.88 Å

=== Feature glossary ===
The record interleaves many kinds of information about one protein. Here is each kind framed as the question it answers.

Q: Are the domains correctly placed relative to each other?
A: Predicted aligned error is AlphaFold's pairwise confidence. Unlike pLDDT (per-residue), PAE is per-residue-pair and captures whether two parts of the structure are correctly placed relative to each other. Units are ångströms of expected positional error.

Q: Which residues are in helices, strands, or loops?
A: Eight-state secondary structure (DSSP): H is the canonical α-helix, G the tighter 3₁₀-helix, I the wider π-helix; E/B are β-structure, T and S are turns and bends, and '-' is everything else. DSSP derives these from the pattern of main-chain N–H···O=C hydrogen bonds, not from the sequence.

Q: What if only a Cα trace is available?
A: P-SEA three-state annotation labels each residue as helix, strand, or coil based purely on the geometry of the Cα trace. It serves as a fallback when the full backbone (and thus DSSP) is unavailable.

Q: What are the backbone torsion angles?
A: φ (phi) and ψ (psi) are the two rotatable backbone dihedrals per residue: φ is the C(i-1)–N–Cα–C torsion, ψ is the N–Cα–C–N(i+1) torsion, both in degrees on (−180°, 180°]. α-helical residues cluster near (−60°, −45°); β-strand residues near (−120°, +130°). A Ramachandran plot is simply a scatter of (φ, ψ) for every residue.

Q: What known structures does this most resemble?
A: Structural nearest neighbors (via Foldseek easy-search vs the PDB). Reported per hit: target PDB id, E-value, and alignment TM-score. A TM-score above ~0.5 is the conventional threshold for 'same fold'.

Q: What family and function is it annotated with?
A: Database cross-references. InterPro integrates a dozen domain/family signature databases into unified entries with residue-range hits. GO terms attach function/process/location labels with evidence codes. CATH codes position the fold in a four-level structural taxonomy. Organism is the NCBI-taxonomy species name.

Q: Which residues are buried vs exposed?
A: Solvent accessibility: the surface area of each residue that a 1.4 Å water probe can touch, in Å². When only backbone atoms are present the absolute values are lower than full-atom SASA (side chains contribute most of the area) and are flagged as backbone-only.

Q: What do the diagnostic plots show?
A: Three diagnostic plots accompany the record. The Cα contact map visualizes the tertiary structure as a 2D adjacency matrix (8 Å cutoff, sequence-local contacts suppressed). The Ramachandran plot shows the distribution of backbone (φ, ψ) torsions, with points in the α and β basins reflecting secondary structure content. The PAE plot shows AlphaFold's inter-residue confidence as a color matrix.

Q: What is the amino-acid chain?
A: The amino-acid sequence is the protein's primary structure: the linear order of residues from the N-terminus to the C-terminus, written in one-letter code. Everything else here — the 3D coordinates, the secondary structure, the domain annotations — is ultimately a consequence of this string.

Q: What do the rendered images show?
A: The six renders are orthographic views along the three Cartesian axes in both directions. Representation (cartoon, sticks, or surface) and color scheme (sequence-rainbow or by-chain) vary across proteins so the training set covers all the common visualization conventions.

Q: Where is each backbone atom in 3D?
A: The mmCIF table is the protein's shape written out atom by atom. For each backbone N, Cα, C, and carbonyl O, it records an (x, y, z) coordinate triple in Å plus the residue type, chain letter, and residue number.

Q: How mobile is each atom in the crystal?
A: For experimental (PDB) structures, the B-factor (temperature factor) quantifies the positional spread of each atom in the crystal — a combination of thermal vibration and static disorder — in units of Å². High B-factors mark flexible loops or poorly resolved regions; low B-factors mark the rigid, well-ordered core.

Q: How big and how compact is the whole molecule?
A: Three whole-structure scalars: the radius of gyration (RMS distance of Cα from centroid, in Å), the count of Cα–Cα contacts (pairs closer than 8 Å and separated by more than four residues in sequence — i.e. tertiary, not local, contacts), and the bounding-box dimensions. Together they distinguish compact globular folds from extended fibres or disordered chains.

Q: What does the local fold look like, residue by residue?
A: A 3Di character summarizes, for each residue, the relative orientation of the Cα frame of its nearest spatial neighbor. Because it encodes fold topology rather than chemistry, 3Di alignments detect remote structural similarity that sequence alignment misses.

Q: How confident is the AlphaFold model at each residue?
A: For AlphaFold models, the B-factor field carries pLDDT — the model's own estimate of local accuracy on a 0–100 scale. Regions with pLDDT<50 should be treated as essentially unmodeled; they often correspond to intrinsically disordered segments.